Protein 4JQF (pdb70)

Structure (mmCIF, N/CA/C/O backbone):
data_4JQF
#
_entry.id   4JQF
#
_cell.length_a   28.805
_cell.length_b   76.572
_cell.length_c   114.422
_cell.angle_alpha   90.00
_cell.angle_beta   90.00
_cell.angle_gamma   90.00
#
_symmetry.space_group_name_H-M   'P 21 21 21'
#
loop_
_entity.id
_entity.type
_entity.pdbx_description
1 polymer 'CST complex subunit STN1'
2 water water
#
loop_
_atom_site.group_PDB
_atom_site.id
_atom_site.type_symbol
_atom_site.label_atom_id
_atom_site.label_alt_id
_atom_site.label_comp_id
_atom_site.label_asym_id
_atom_site.label_entity_id
_atom_site.label_seq_id
_atom_site.pdbx_PDB_ins_code
_atom_site.Cartn_x
_atom_site.Cartn_y
_atom_site.Cartn_z
_atom_site.occupancy
_atom_site.B_iso_or_equiv
_atom_site.auth_seq_id
_atom_site.auth_comp_id
_atom_site.auth_asym_id
_atom_site.auth_atom_id
_atom_site.pdbx_PDB_model_num
ATOM 1 N N . ALA A 1 1 ? 15.688 49.490 91.669 1.00 41.05 190 ALA A N 1
ATOM 2 C CA . ALA A 1 1 ? 15.426 50.913 91.296 1.00 40.27 190 ALA A CA 1
ATOM 3 C C . ALA A 1 1 ? 15.894 51.219 89.873 1.00 39.50 190 ALA A C 1
ATOM 4 O O . ALA A 1 1 ? 15.261 52.001 89.157 1.00 38.17 190 ALA A O 1
ATOM 6 N N . GLU A 1 2 ? 16.992 50.581 89.467 1.00 39.19 191 GLU A N 1
ATOM 7 C CA . GLU A 1 2 ? 17.611 50.834 88.167 1.00 38.95 191 GLU A CA 1
ATOM 8 C C . GLU A 1 2 ? 16.735 50.378 87.000 1.00 36.29 191 GLU A C 1
ATOM 9 O O . GLU A 1 2 ? 16.499 51.137 86.053 1.00 34.56 191 GLU A O 1
ATOM 15 N N . ALA A 1 3 ? 16.260 49.135 87.080 1.00 32.89 192 ALA A N 1
ATOM 16 C CA . ALA A 1 3 ? 15.370 48.575 86.068 1.00 31.28 192 ALA A CA 1
ATOM 17 C C . ALA A 1 3 ? 14.069 49.363 85.962 1.00 30.79 192 ALA A C 1
ATOM 18 O O . ALA A 1 3 ? 13.568 49.587 84.865 1.00 29.72 192 ALA A O 1
ATOM 20 N N . LEU A 1 4 ? 13.526 49.780 87.105 1.00 30.37 193 LEU A N 1
ATOM 21 C CA . LEU A 1 4 ? 12.276 50.542 87.120 1.00 31.35 193 LEU A CA 1
ATOM 22 C C . LEU A 1 4 ? 12.437 51.931 86.508 1.00 30.81 193 LEU A C 1
ATOM 23 O O . LEU A 1 4 ? 11.481 52.492 85.968 1.00 30.99 193 LEU A O 1
ATOM 28 N N . SER A 1 5 ? 13.651 52.468 86.581 1.00 32.37 194 SER A N 1
ATOM 29 C CA . SER A 1 5 ? 13.952 53.781 86.029 1.00 34.28 194 SER A CA 1
ATOM 30 C C . SER A 1 5 ? 14.213 53.738 84.527 1.00 33.94 194 SER A C 1
ATOM 31 O O . SER A 1 5 ? 14.013 54.730 83.835 1.00 34.86 194 SER A O 1
ATOM 34 N N . ASN A 1 6 ? 14.658 52.590 84.029 1.00 31.68 195 ASN A N 1
ATOM 35 C CA . ASN A 1 6 ? 14.932 52.426 82.603 1.00 30.75 195 ASN A CA 1
ATOM 36 C C . ASN A 1 6 ? 14.464 51.059 82.092 1.00 27.67 195 ASN A C 1
ATOM 37 O O . ASN A 1 6 ? 15.254 50.264 81.600 1.00 26.22 195 ASN A O 1
ATOM 42 N N . PRO A 1 7 ? 13.160 50.792 82.204 1.00 24.02 196 PRO A N 1
ATOM 43 C CA . PRO A 1 7 ? 12.643 49.499 81.770 1.00 21.91 196 PRO A CA 1
ATOM 44 C C . PRO A 1 7 ? 12.783 49.267 80.274 1.00 20.43 196 PRO A C 1
ATOM 45 O O . PRO A 1 7 ? 12.670 48.136 79.832 1.00 18.80 196 PRO A O 1
ATOM 49 N N . GLY A 1 8 ? 13.043 50.332 79.513 1.00 19.55 197 GLY A N 1
ATOM 50 C CA . GLY A 1 8 ? 13.233 50.219 78.079 1.00 19.84 197 GLY A CA 1
ATOM 51 C C . GLY A 1 8 ? 14.482 49.467 77.680 1.00 20.02 197 GLY A C 1
ATOM 52 O O . GLY A 1 8 ? 14.643 49.099 76.525 1.00 20.58 197 GLY A O 1
ATOM 53 N N . ALA A 1 9 ? 15.362 49.234 78.644 1.00 19.82 198 ALA A N 1
ATOM 54 C CA . ALA A 1 9 ? 16.565 48.455 78.403 1.00 20.27 198 ALA A CA 1
ATOM 55 C C . ALA A 1 9 ? 16.328 46.945 78.489 1.00 19.58 198 ALA A C 1
ATOM 56 O O . ALA A 1 9 ? 17.188 46.169 78.124 1.00 20.42 198 ALA A O 1
ATOM 58 N N . LEU A 1 10 ? 15.177 46.538 78.997 1.00 17.95 199 LEU A N 1
ATOM 59 C CA . LEU A 1 10 ? 14.941 45.114 79.265 1.00 17.13 199 LEU A CA 1
ATOM 60 C C . LEU A 1 10 ? 14.446 44.329 78.057 1.00 16.86 199 LEU A C 1
ATOM 61 O O . LEU A 1 10 ? 13.668 44.838 77.240 1.00 16.45 199 LEU A O 1
ATOM 66 N N . ASP A 1 11 ? 14.860 43.067 77.977 1.00 16.72 200 ASP A N 1
ATOM 67 C CA . ASP A 1 11 ? 14.280 42.119 77.040 1.00 16.75 200 ASP A CA 1
ATOM 68 C C . ASP A 1 11 ? 12.846 41.826 77.475 1.00 15.97 200 ASP A C 1
ATOM 69 O O . ASP A 1 11 ? 12.492 42.065 78.634 1.00 15.87 200 ASP A O 1
ATOM 74 N N . LEU A 1 12 ? 12.027 41.307 76.561 1.00 16.48 201 LEU A N 1
ATOM 75 C CA . LEU A 1 12 ? 10.606 41.077 76.876 1.00 16.04 201 LEU A CA 1
ATOM 76 C C . LEU A 1 12 ? 10.384 40.143 78.092 1.00 16.12 201 LEU A C 1
ATOM 77 O O . LEU A 1 12 ? 9.586 40.461 78.979 1.00 15.30 201 LEU A O 1
ATOM 82 N N . PRO A 1 13 ? 11.108 39.011 78.160 1.00 16.28 202 PRO A N 1
ATOM 83 C CA . PRO A 1 13 ? 10.890 38.190 79.358 1.00 16.48 202 PRO A CA 1
ATOM 84 C C . PRO A 1 13 ? 11.222 38.905 80.673 1.00 15.86 202 PRO A C 1
ATOM 85 O O . PRO A 1 13 ? 10.421 38.846 81.613 1.00 15.47 202 PRO A O 1
A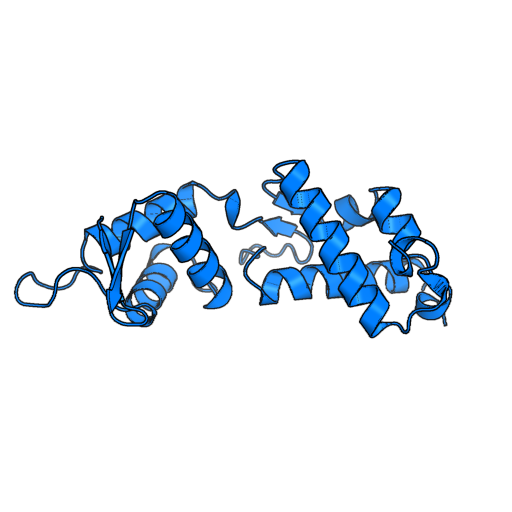TOM 89 N N . SER A 1 14 ? 12.365 39.590 80.740 1.00 15.25 203 SER A N 1
ATOM 90 C CA . SER A 1 14 ? 12.719 40.371 81.941 1.00 15.36 203 SER A CA 1
ATOM 91 C C . SER A 1 14 ? 11.665 41.428 82.270 1.00 14.46 203 SER A C 1
ATOM 92 O O . SER A 1 14 ? 11.311 41.636 83.435 1.00 14.68 203 SER A O 1
ATOM 95 N N . LEU A 1 15 ? 11.198 42.128 81.236 1.00 14.05 204 LEU A N 1
ATOM 96 C CA . LEU A 1 15 ? 10.152 43.130 81.427 1.00 13.37 204 LEU A CA 1
ATOM 97 C C . LEU A 1 15 ? 8.886 42.514 82.016 1.00 13.13 204 LEU A C 1
ATOM 98 O O . LEU A 1 15 ?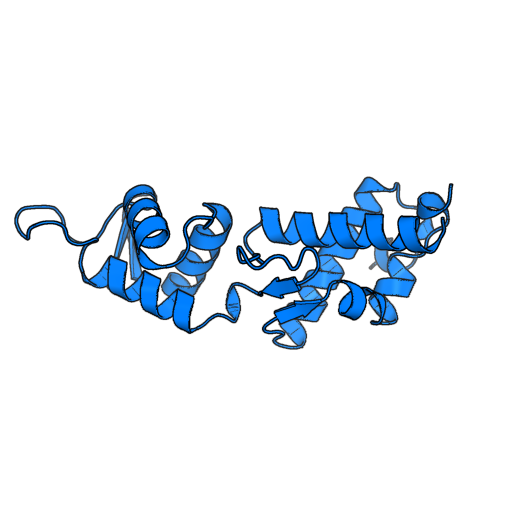 8.265 43.098 82.904 1.00 12.24 204 LEU A O 1
ATOM 103 N N . THR A 1 16 ? 8.529 41.333 81.513 1.00 12.81 205 THR A N 1
ATOM 104 C CA . THR A 1 16 ? 7.343 40.609 81.986 1.00 13.39 205 THR A CA 1
ATOM 105 C C . THR A 1 16 ? 7.507 40.215 83.459 1.00 13.43 205 THR A C 1
ATOM 106 O O . THR A 1 16 ? 6.596 40.422 84.277 1.00 13.09 205 THR A O 1
ATOM 110 N N . SER A 1 17 ? 8.698 39.711 83.802 1.00 14.23 206 SER A N 1
ATOM 111 C CA . SER A 1 17 ? 9.045 39.410 85.188 1.00 14.37 206 SER A CA 1
ATOM 112 C C . SER A 1 17 ? 8.895 40.642 86.086 1.00 14.11 206 SER A C 1
ATOM 113 O O . SER A 1 17 ? 8.291 40.573 87.160 1.00 14.42 206 SER A O 1
ATOM 116 N N . LEU A 1 18 ? 9.458 41.769 85.655 1.00 14.01 207 LEU A N 1
ATOM 117 C CA . LEU A 1 18 ? 9.375 42.993 86.437 1.00 14.35 207 LEU A CA 1
ATOM 118 C C . LEU A 1 18 ? 7.923 43.482 86.594 1.00 14.13 207 LEU A C 1
ATOM 119 O O . LEU A 1 18 ? 7.512 43.880 87.692 1.00 14.68 207 LEU A O 1
ATOM 124 N N . LEU A 1 19 ? 7.159 43.452 85.497 1.00 13.59 208 LEU A N 1
ATOM 125 C CA . LEU A 1 19 ? 5.760 43.851 85.540 1.00 13.67 208 LEU A CA 1
ATOM 126 C C . LEU A 1 19 ? 4.998 43.006 86.550 1.00 14.08 208 LEU A C 1
ATOM 127 O O . LEU A 1 19 ? 4.160 43.522 87.306 1.00 13.93 208 LEU A O 1
ATOM 132 N N . SER A 1 20 ? 5.307 41.715 86.568 1.00 14.54 209 SER A N 1
ATOM 133 C CA . SER A 1 20 ? 4.641 40.788 87.496 1.00 15.65 209 SER A CA 1
ATOM 134 C C . SER A 1 20 ? 4.921 41.158 88.956 1.00 16.21 209 SER A C 1
ATOM 135 O O . SER A 1 20 ? 4.014 41.129 89.796 1.00 16.38 209 SER A O 1
ATOM 138 N N . GLU A 1 21 ? 6.154 41.574 89.243 1.00 16.91 210 GLU A N 1
ATOM 139 C CA . GLU A 1 21 ? 6.521 42.002 90.587 1.00 19.05 210 GLU A CA 1
ATOM 140 C C . GLU A 1 21 ? 5.807 43.277 91.008 1.00 17.79 210 GLU A C 1
ATOM 141 O O . GLU A 1 21 ? 5.327 43.384 92.137 1.00 17.98 210 GLU A O 1
ATOM 147 N N . LYS A 1 22 ? 5.720 44.248 90.098 1.00 16.78 211 LYS A N 1
ATOM 148 C CA . LYS A 1 22 ? 5.032 45.491 90.396 1.00 17.26 211 LYS A CA 1
ATOM 149 C C . LYS A 1 22 ? 3.522 45.289 90.501 1.00 16.88 211 LYS A C 1
ATOM 150 O O . LYS A 1 22 ? 2.858 45.953 91.301 1.00 17.45 211 LYS A O 1
ATOM 156 N N . ALA A 1 23 ? 2.990 44.358 89.714 1.00 15.84 212 ALA A N 1
ATOM 157 C CA . ALA A 1 23 ? 1.564 44.015 89.794 1.00 15.88 212 ALA A CA 1
ATOM 158 C C . ALA A 1 23 ? 1.257 43.383 91.154 1.00 16.52 212 ALA A C 1
ATOM 159 O O . ALA A 1 23 ? 0.243 43.717 91.793 1.00 16.46 212 ALA A O 1
ATOM 161 N N . LYS A 1 24 ? 2.143 42.495 91.601 1.00 16.71 213 LYS A N 1
ATOM 162 C CA . LYS A 1 24 ? 2.009 41.865 92.920 1.00 18.27 213 LYS A CA 1
ATOM 163 C C . LYS A 1 24 ? 1.978 42.933 94.014 1.00 18.92 213 LYS A C 1
ATOM 164 O O . LYS A 1 24 ? 1.095 42.929 94.874 1.00 19.19 213 LYS A O 1
ATOM 170 N N . GLU A 1 25 ? 2.931 43.862 93.960 1.00 19.92 214 GLU A N 1
ATOM 171 C CA . GLU A 1 25 ? 2.996 44.949 94.936 1.00 21.85 214 GLU A CA 1
ATOM 172 C C . GLU A 1 25 ? 1.717 45.785 94.951 1.00 21.39 214 GLU A C 1
ATOM 173 O O . GLU A 1 25 ? 1.203 46.114 96.018 1.00 21.61 214 GLU A O 1
ATOM 179 N N . PHE A 1 26 ? 1.194 46.106 93.767 1.00 20.58 215 PHE A N 1
ATOM 180 C CA . PHE A 1 26 ? -0.070 46.817 93.663 1.00 20.59 215 PHE A CA 1
ATOM 181 C C . PHE A 1 26 ? -1.212 46.050 94.333 1.00 20.64 215 PHE A C 1
ATOM 182 O O . PHE A 1 26 ? -1.987 46.621 95.108 1.00 20.45 215 PHE A O 1
ATOM 190 N N . LEU A 1 27 ? -1.328 44.766 94.017 1.00 19.57 216 LEU A N 1
ATOM 191 C CA . LEU A 1 27 ? -2.427 43.957 94.543 1.00 20.23 216 LEU A CA 1
ATOM 192 C C . LEU A 1 27 ? -2.364 43.859 96.065 1.00 21.95 216 LEU A C 1
ATOM 193 O O . LEU A 1 27 ? -3.397 43.917 96.745 1.00 22.06 216 LEU A O 1
ATOM 198 N N . MET A 1 28 ? -1.153 43.722 96.591 1.00 23.57 217 MET A N 1
ATOM 199 C CA . MET A 1 28 ? -0.960 43.548 98.030 1.00 26.33 217 MET A CA 1
ATOM 200 C C . MET A 1 28 ? -1.155 44.853 98.793 1.00 27.47 217 MET A C 1
ATOM 201 O O . MET A 1 28 ? -1.813 44.872 99.839 1.00 28.83 217 MET A O 1
ATOM 206 N N . GLU A 1 29 ? -0.606 45.947 98.265 1.00 27.92 218 GLU A N 1
ATOM 207 C CA . GLU A 1 29 ? -0.747 47.262 98.905 1.00 29.73 218 GLU A CA 1
ATOM 208 C C . GLU A 1 29 ? -2.201 47.717 98.989 1.00 29.83 218 GLU A C 1
ATOM 209 O O . GLU A 1 29 ? -2.585 48.428 99.923 1.00 31.67 218 GLU A O 1
ATOM 215 N N . ASN A 1 30 ? -3.010 47.296 98.022 1.00 27.49 219 ASN A N 1
ATOM 216 C CA . ASN A 1 30 ? -4.401 47.735 97.943 1.00 27.58 219 ASN A CA 1
ATOM 217 C C . ASN A 1 30 ? -5.394 46.677 98.418 1.00 26.40 219 ASN A C 1
ATOM 218 O O . ASN A 1 30 ? -6.608 46.861 98.308 1.00 26.45 219 ASN A O 1
ATOM 223 N N . ARG A 1 31 ? -4.862 45.577 98.952 1.00 25.83 220 ARG A N 1
ATOM 224 C CA . ARG A 1 31 ? -5.672 44.463 99.470 1.00 26.44 220 ARG A CA 1
ATOM 225 C C . ARG A 1 31 ? -6.793 44.084 98.498 1.00 25.24 220 ARG A C 1
ATOM 226 O O . ARG A 1 31 ? -7.945 43.876 98.891 1.00 24.88 220 ARG A O 1
ATOM 234 N N . VAL A 1 32 ? -6.434 44.000 97.220 1.00 24.10 221 VAL A N 1
ATOM 235 C CA . VAL A 1 32 ? -7.369 43.614 96.158 1.00 22.82 221 VAL A CA 1
ATOM 236 C C . VAL A 1 32 ? -7.839 42.172 96.360 1.00 22.98 221 VAL A C 1
ATOM 237 O O . VAL A 1 32 ? -7.036 41.289 96.640 1.00 22.36 221 VAL A O 1
ATOM 241 N N . GLN A 1 33 ? -9.150 41.947 96.251 1.00 22.61 222 GLN A N 1
ATOM 242 C CA . GLN A 1 33 ? -9.719 40.614 96.454 1.00 22.30 222 GLN A CA 1
ATOM 243 C C . GLN A 1 33 ? -9.891 39.878 95.136 1.00 20.64 222 GLN A C 1
ATOM 244 O O . GLN A 1 33 ? -9.636 38.670 95.031 1.00 19.07 222 GLN A O 1
ATOM 250 N N . SER A 1 34 ? -10.337 40.618 94.128 1.00 19.30 223 SER A N 1
ATOM 251 C CA . SER A 1 34 ? -10.497 40.078 92.792 1.00 18.14 223 SER A CA 1
ATOM 252 C C . SER A 1 34 ? -10.354 41.207 91.793 1.00 17.65 223 SER A C 1
ATOM 253 O O . SER A 1 34 ? -10.514 42.384 92.141 1.00 18.41 223 SER A O 1
ATOM 256 N N . PHE A 1 35 ? -9.993 40.859 90.568 1.00 16.51 224 PHE A N 1
ATOM 257 C CA . PHE A 1 35 ? -9.769 41.879 89.542 1.00 16.22 224 PHE A CA 1
ATOM 258 C C . PHE A 1 35 ? -9.941 41.328 88.145 1.00 15.44 224 PHE A C 1
ATOM 259 O O . PHE A 1 35 ? -9.713 40.143 87.898 1.00 15.06 224 PHE A O 1
ATOM 267 N N . TYR A 1 36 ? -10.354 42.195 87.217 1.00 15.13 225 TYR A N 1
ATOM 268 C CA . TYR A 1 36 ? -10.243 41.889 85.796 1.00 15.43 225 TYR A CA 1
ATOM 269 C C . TYR A 1 36 ? -8.879 42.366 85.339 1.00 14.92 225 TYR A C 1
ATOM 270 O O . TYR A 1 36 ? -8.351 43.360 85.855 1.00 15.11 225 TYR A O 1
ATOM 279 N N . GLN A 1 37 ? -8.293 41.627 84.405 1.00 15.03 226 GLN A N 1
ATOM 280 C CA . GLN A 1 37 ? -6.954 41.970 83.899 1.00 15.04 226 GLN A CA 1
ATOM 281 C C . GLN A 1 37 ? -6.885 43.437 83.495 1.00 15.70 226 GLN A C 1
ATOM 282 O O . GLN A 1 37 ? -5.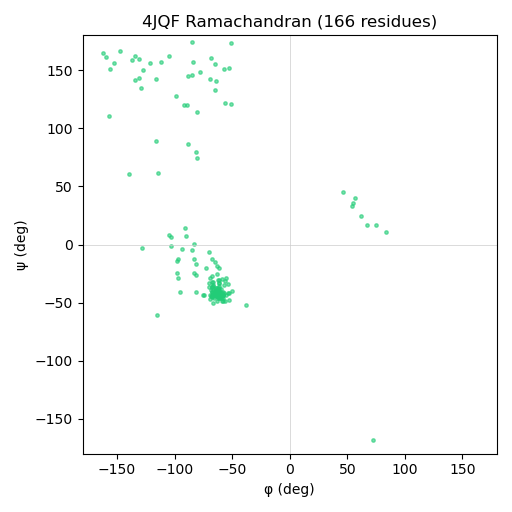910 44.136 83.800 1.00 15.29 226 GLN A O 1
ATOM 288 N N . GLN A 1 38 ? -7.953 43.915 82.866 1.00 15.58 227 GLN A N 1
ATOM 289 C CA . GLN A 1 38 ? -7.966 45.271 82.320 1.00 16.76 227 GLN A CA 1
ATOM 290 C C . GLN A 1 38 ? -7.828 46.328 83.406 1.00 17.31 227 GLN A C 1
ATOM 291 O O . GLN A 1 38 ? -7.357 47.429 83.136 1.00 17.61 227 GLN A O 1
ATOM 297 N N . GLU A 1 39 ? -8.222 45.994 84.634 1.00 17.28 228 GLU A N 1
ATOM 298 C CA . GLU A 1 39 ? -8.034 46.904 85.765 1.00 18.67 228 GLU A CA 1
ATOM 299 C C . GLU A 1 39 ? -6.562 47.197 86.038 1.00 18.54 228 GLU A C 1
ATOM 300 O O . GLU A 1 39 ? -6.216 48.318 86.392 1.00 19.37 228 GLU A O 1
ATOM 306 N N . LEU A 1 40 ? -5.700 46.190 85.885 1.00 17.60 229 LEU A N 1
ATOM 307 C CA . LEU A 1 40 ? -4.264 46.421 86.059 1.00 17.13 229 LEU A CA 1
ATOM 308 C C . LEU A 1 40 ? -3.692 47.258 84.926 1.00 16.91 229 LEU A C 1
ATOM 309 O O . LEU A 1 40 ? -2.790 48.074 85.145 1.00 16.25 229 LEU A O 1
ATOM 314 N N . GLU A 1 41 ? -4.208 47.038 83.718 1.00 16.96 230 GLU A N 1
ATOM 315 C CA . GLU A 1 41 ? -3.802 47.820 82.538 1.00 18.81 230 GLU A CA 1
ATOM 316 C C . GLU A 1 41 ? -4.137 49.297 82.715 1.00 20.23 230 GLU A C 1
ATOM 317 O O . GLU A 1 41 ? -3.553 50.156 82.053 1.00 21.33 230 GLU A O 1
ATOM 323 N N . MET A 1 42 ? -5.066 49.588 83.619 1.00 21.42 231 MET A N 1
ATOM 324 C CA . MET A 1 42 ? -5.485 50.963 83.865 1.00 23.25 231 MET A CA 1
ATOM 325 C C . MET A 1 42 ? -4.750 51.665 84.999 1.00 23.26 231 MET A C 1
ATOM 326 O O . MET A 1 42 ? -4.974 52.861 85.244 1.00 25.01 231 MET A O 1
ATOM 331 N N . VAL A 1 43 ? -3.870 50.934 85.680 1.00 20.12 232 VAL A N 1
ATOM 332 C CA . VAL A 1 43 ? -3.028 51.522 86.702 1.00 19.83 232 VAL A CA 1
ATOM 333 C C . VAL A 1 43 ? -1.858 52.195 85.992 1.00 20.39 232 VAL A C 1
ATOM 334 O O . VAL A 1 43 ? -1.059 51.530 85.339 1.00 20.04 232 VAL A O 1
ATOM 338 N N . GLU A 1 44 ? -1.789 53.521 86.072 1.00 21.28 233 GLU A N 1
ATOM 339 C CA . GLU A 1 44 ? -0.816 54.272 85.272 1.00 21.89 233 GLU A CA 1
ATOM 340 C C . GLU A 1 44 ? 0.620 53.768 85.451 1.00 20.93 233 GLU A C 1
ATOM 341 O O . GLU A 1 44 ? 1.362 53.639 84.464 1.00 20.11 233 GLU A O 1
ATOM 347 N N . SER A 1 45 ? 1.003 53.465 86.691 1.00 19.98 234 SER A N 1
ATOM 348 C CA . SER A 1 45 ? 2.370 53.036 86.971 1.00 20.25 234 SER A CA 1
ATOM 349 C C . SER A 1 45 ? 2.680 51.683 86.334 1.00 19.42 234 SER A C 1
ATOM 350 O O . SER A 1 45 ? 3.806 51.449 85.885 1.00 20.10 234 SER A O 1
ATOM 353 N N . LEU A 1 46 ? 1.685 50.800 86.275 1.00 17.31 235 LEU A N 1
ATOM 354 C CA . LEU A 1 46 ? 1.882 49.500 85.616 1.00 16.22 235 LEU A CA 1
ATOM 355 C C . LEU A 1 46 ? 1.910 49.640 84.095 1.00 15.54 235 LEU A C 1
ATOM 356 O O . LEU A 1 46 ? 2.772 49.044 83.439 1.00 14.12 235 LEU A O 1
ATOM 361 N N . LEU A 1 47 ? 0.990 50.439 83.531 1.00 15.73 236 LEU A N 1
ATOM 362 C CA . LEU A 1 47 ? 0.966 50.617 82.076 1.00 16.07 236 LEU A CA 1
ATOM 363 C C . LEU A 1 47 ? 2.239 51.312 81.586 1.00 16.05 236 LEU A C 1
ATOM 364 O O . LEU A 1 47 ? 2.806 50.922 80.571 1.00 16.02 236 LEU A O 1
ATOM 369 N N . SER A 1 48 ? 2.710 52.300 82.344 1.00 16.14 237 SER A N 1
ATOM 370 C CA . SER A 1 48 ? 3.961 52.987 82.008 1.00 17.25 237 SER A CA 1
ATOM 371 C C . SER A 1 48 ? 5.150 52.052 82.007 1.00 16.55 237 SER A C 1
ATOM 372 O O . SER A 1 48 ? 6.036 52.169 81.158 1.00 16.40 237 SER A O 1
ATOM 375 N N . LEU A 1 49 ? 5.172 51.107 82.944 1.00 15.51 238 LEU A N 1
ATOM 376 C CA . LEU A 1 49 ? 6.256 50.134 82.988 1.00 15.57 238 LEU A CA 1
ATOM 377 C C . LEU A 1 49 ? 6.154 49.186 81.794 1.00 14.50 238 LEU A C 1
ATOM 378 O O . LEU A 1 49 ? 7.142 48.907 81.114 1.00 14.60 238 LEU A O 1
ATOM 383 N N . ALA A 1 50 ? 4.951 48.680 81.555 1.00 13.75 239 ALA A N 1
ATOM 384 C CA . ALA A 1 50 ? 4.738 47.668 80.526 1.00 13.60 239 ALA A CA 1
ATOM 385 C C . ALA A 1 50 ? 4.948 48.199 79.126 1.00 13.85 239 ALA A C 1
ATOM 386 O O . ALA A 1 50 ? 5.358 47.450 78.230 1.00 14.19 239 ALA A O 1
ATOM 388 N N . ASN A 1 51 ? 4.630 49.475 78.932 1.00 14.24 240 ASN A N 1
ATOM 389 C CA . ASN A 1 51 ? 4.598 50.062 77.593 1.00 14.13 240 ASN A CA 1
ATOM 390 C C . ASN A 1 51 ? 5.997 50.444 77.090 1.00 14.00 240 ASN A C 1
ATOM 391 O O . ASN A 1 51 ? 6.370 51.628 77.039 1.00 14.58 240 ASN A O 1
ATOM 396 N N . GLN A 1 52 ? 6.766 49.420 76.719 1.00 13.84 241 GLN A N 1
ATOM 397 C CA . GLN A 1 52 ? 8.100 49.606 76.159 1.00 14.38 241 GLN A CA 1
ATOM 398 C C . GLN A 1 52 ? 8.139 49.212 74.682 1.00 13.96 241 GLN A C 1
ATOM 399 O O . GLN A 1 52 ? 7.312 48.415 74.216 1.00 14.56 241 GLN A O 1
ATOM 405 N N . PRO A 1 53 ? 9.107 49.751 73.930 1.00 14.64 242 PRO A N 1
ATOM 406 C CA . PRO A 1 53 ? 9.163 49.460 72.504 1.00 15.44 242 PRO A CA 1
ATOM 407 C C . PRO A 1 53 ? 9.16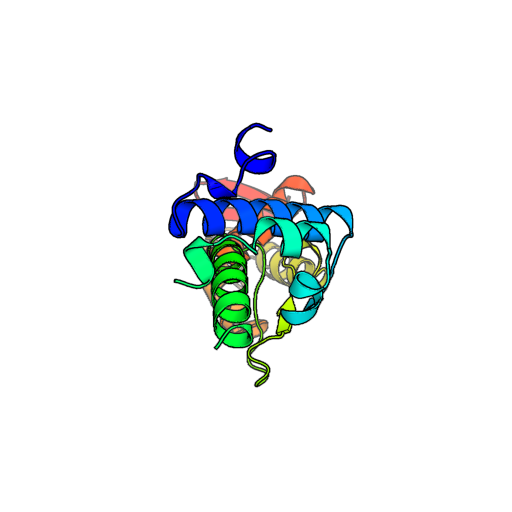5 47.960 72.184 1.00 16.40 242 PRO A C 1
ATOM 408 O O . PRO A 1 53 ? 8.522 47.539 71.209 1.00 17.29 242 PRO A O 1
ATOM 412 N N . VAL A 1 54 ? 9.794 47.154 73.041 1.00 16.80 243 VAL A N 1
ATOM 413 C CA . VAL A 1 54 ? 9.894 45.714 72.782 1.00 18.73 243 VAL A CA 1
ATOM 414 C C . VAL A 1 54 ? 8.530 45.019 72.642 1.00 18.99 243 VAL A C 1
ATOM 415 O O . VAL A 1 54 ? 8.401 44.053 71.885 1.00 20.89 243 VAL A O 1
ATOM 419 N N . ILE A 1 55 ? 7.504 45.523 73.318 1.00 17.70 244 ILE A N 1
ATOM 420 C CA . ILE A 1 55 ? 6.193 44.851 73.236 1.00 18.15 244 ILE A CA 1
ATOM 421 C C . ILE A 1 55 ? 5.519 45.076 71.873 1.00 19.94 244 ILE A C 1
ATOM 422 O O . ILE A 1 55 ? 4.643 44.302 71.471 1.00 21.21 244 ILE A O 1
ATOM 427 N N . HIS A 1 56 ? 5.948 46.121 71.169 1.00 20.25 245 HIS A N 1
ATOM 428 C CA . HIS A 1 56 ? 5.290 46.566 69.936 1.00 23.05 245 HIS A CA 1
ATOM 429 C C . HIS A 1 56 ? 5.949 46.046 68.691 1.00 27.66 245 HIS A C 1
ATOM 430 O O . HIS A 1 56 ? 5.412 46.198 67.590 1.00 30.11 245 HIS A O 1
ATOM 437 N N . SER A 1 57 ? 7.145 45.483 68.842 1.00 31.80 246 SER A N 1
ATOM 438 C CA . SER A 1 57 ? 7.925 45.017 67.699 1.00 36.16 246 SER A CA 1
ATOM 439 C C . SER A 1 57 ? 8.091 43.501 67.723 1.00 38.25 246 SER A C 1
ATOM 440 O O . SER A 1 57 ? 7.194 42.776 68.154 1.00 41.05 246 SER A O 1
ATOM 443 N N . THR A 1 69 ? -2.131 43.540 67.055 1.00 39.85 258 THR A N 1
ATOM 444 C CA . THR A 1 69 ? -2.459 44.936 67.324 1.00 36.07 258 THR A CA 1
ATOM 445 C C . THR A 1 69 ? -1.785 45.446 68.598 1.00 32.99 258 THR A C 1
ATOM 446 O O . THR A 1 69 ? -1.149 44.691 69.344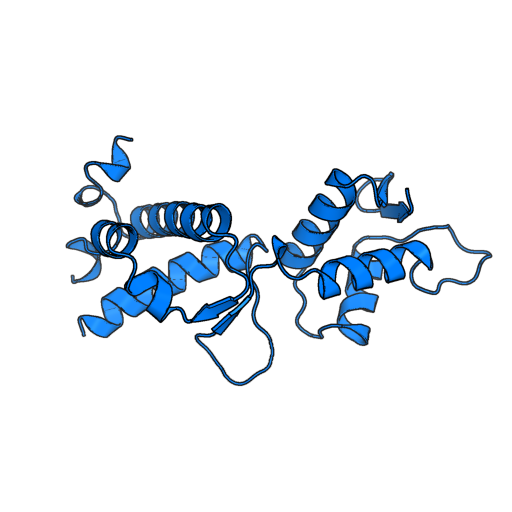 1.00 31.83 258 THR A O 1
ATOM 450 N N . THR A 1 70 ? -1.932 46.741 68.832 1.00 29.86 259 THR A N 1
ATOM 451 C CA . THR A 1 70 ? -1.427 47.379 70.040 1.00 27.52 259 THR A CA 1
ATOM 452 C C . THR A 1 70 ? -2.162 46.876 71.288 1.00 26.92 259 THR A C 1
ATOM 453 O O . THR A 1 70 ? -1.532 46.534 72.300 1.00 25.20 259 THR A O 1
ATOM 457 N N . SER A 1 71 ? -3.489 46.806 71.219 1.00 27.59 260 SER A N 1
ATOM 458 C CA . SER A 1 71 ? -4.258 46.275 72.334 1.00 27.56 260 SER A CA 1
ATOM 459 C C . SER A 1 71 ? -3.846 44.827 72.642 1.00 27.02 260 SER A C 1
ATOM 460 O O . SER A 1 71 ? -3.747 44.438 73.806 1.00 25.99 260 SER A O 1
ATOM 463 N N . LYS A 1 72 ? -3.567 44.047 71.600 1.00 26.68 261 LYS A N 1
ATOM 464 C CA . LYS A 1 72 ? -3.104 42.672 71.795 1.00 26.25 261 LYS A CA 1
ATOM 465 C C . LYS A 1 72 ? -1.707 42.564 72.428 1.00 23.39 261 LYS A C 1
ATOM 466 O O . LYS A 1 72 ? -1.476 41.676 73.243 1.00 22.31 261 LYS A O 1
ATOM 472 N N . ALA A 1 73 ? -0.803 43.479 72.077 1.00 21.06 262 ALA A N 1
ATOM 473 C CA . ALA A 1 73 ? 0.540 43.518 72.687 1.00 19.81 262 ALA A CA 1
ATOM 474 C C . ALA A 1 73 ? 0.459 43.817 74.186 1.00 18.37 262 ALA A C 1
ATOM 475 O O . ALA A 1 73 ? 1.144 43.189 75.001 1.00 16.64 262 ALA A O 1
ATOM 477 N N . ILE A 1 74 ? -0.398 44.768 74.545 1.00 17.78 263 ILE A N 1
ATOM 478 C CA . ILE A 1 74 ? -0.601 45.124 75.949 1.00 17.70 263 ILE A CA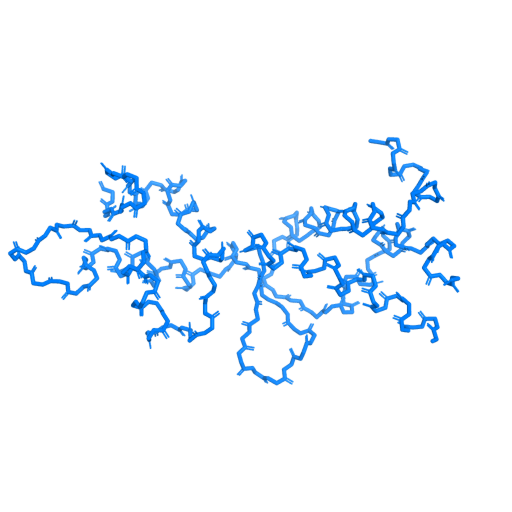 1
ATOM 479 C C . ILE A 1 74 ? -1.297 43.983 76.698 1.00 17.12 263 ILE A C 1
ATOM 480 O O . ILE A 1 74 ? -0.891 43.604 77.807 1.00 16.10 263 ILE A O 1
ATOM 485 N N . HIS A 1 75 ? -2.326 43.404 76.083 1.00 16.87 264 HIS A N 1
ATOM 486 C CA . HIS A 1 75 ? -2.992 42.252 76.685 1.00 17.34 264 HIS A CA 1
ATOM 487 C C . HIS A 1 75 ? -2.025 41.128 76.938 1.00 16.44 264 HIS A C 1
ATOM 488 O O . HIS A 1 75 ? -2.070 40.489 78.000 1.00 15.54 264 HIS A O 1
ATOM 495 N N . SER A 1 76 ? -1.129 40.874 75.974 1.00 15.98 265 SER A N 1
ATOM 496 C CA . SER A 1 76 ? -0.202 39.748 76.084 1.00 16.05 265 SER A CA 1
ATOM 497 C C . SER A 1 76 ? 0.756 39.874 77.268 1.00 15.01 265 SER A C 1
ATOM 498 O O . SER A 1 76 ? 0.948 38.914 78.025 1.00 14.27 265 SER A O 1
ATOM 501 N N . ILE A 1 77 ? 1.393 41.033 77.412 1.00 14.24 266 ILE A N 1
ATOM 502 C CA . ILE A 1 77 ? 2.376 41.171 78.500 1.00 13.57 266 ILE A CA 1
ATOM 503 C C . ILE A 1 77 ? 1.689 41.148 79.868 1.00 13.38 266 ILE A C 1
ATOM 504 O O . ILE A 1 77 ? 2.183 40.514 80.803 1.00 13.27 266 ILE A O 1
ATOM 509 N N . PHE A 1 78 ? 0.523 41.791 79.979 1.00 12.94 267 PHE A N 1
ATOM 510 C CA . PHE A 1 78 ? -0.194 41.753 81.238 1.00 12.98 267 PHE A CA 1
ATOM 511 C C . PHE A 1 78 ? -0.692 40.346 81.565 1.00 13.29 267 PHE A C 1
ATOM 512 O O . PHE A 1 78 ? -0.627 39.919 82.715 1.00 13.22 267 PHE A O 1
ATOM 520 N N . LYS A 1 79 ? -1.158 39.612 80.552 1.00 13.69 268 LYS A N 1
ATOM 521 C CA . LYS A 1 79 ? -1.628 38.242 80.797 1.00 14.73 268 LYS A CA 1
ATOM 522 C C . LYS A 1 79 ? -0.485 37.357 81.248 1.00 14.50 268 LYS A C 1
ATOM 523 O O . LYS A 1 79 ? -0.619 36.588 82.202 1.00 14.75 268 LYS A O 1
ATOM 529 N N . ASN A 1 80 ? 0.656 37.507 80.592 1.00 14.63 269 ASN A N 1
ATOM 530 C CA . ASN A 1 80 ? 1.833 36.738 80.990 1.00 14.59 269 ASN A CA 1
ATOM 531 C C . ASN A 1 80 ? 2.315 37.096 82.395 1.00 14.17 269 ASN A C 1
ATOM 532 O O . ASN A 1 80 ? 2.702 36.208 83.175 1.00 14.16 269 ASN A O 1
ATOM 537 N N . ALA A 1 81 ? 2.265 38.382 82.741 1.00 13.02 270 ALA A N 1
ATOM 538 C CA . ALA A 1 81 ? 2.638 38.811 84.097 1.00 13.29 270 ALA A CA 1
ATOM 539 C C . ALA A 1 81 ? 1.709 38.232 85.169 1.00 13.16 270 ALA A C 1
ATOM 540 O O . ALA A 1 81 ? 2.164 37.728 86.197 1.00 12.84 270 ALA A O 1
ATOM 542 N N . ILE A 1 82 ? 0.407 38.274 84.908 1.00 13.24 271 ILE A N 1
ATOM 543 C CA . ILE A 1 82 ? -0.553 37.686 85.831 1.00 13.90 271 ILE A CA 1
ATOM 544 C C . ILE A 1 82 ? -0.365 36.171 85.943 1.00 14.30 271 ILE A C 1
ATOM 545 O O . ILE A 1 82 ? -0.463 35.598 87.037 1.00 14.41 271 ILE A O 1
ATOM 550 N N . GLN A 1 83 ? -0.080 35.525 84.822 1.00 14.92 272 GLN A N 1
ATOM 551 C CA . GLN A 1 83 ? 0.182 34.083 84.852 1.00 16.92 272 GLN A CA 1
ATOM 552 C C . GLN A 1 83 ? 1.395 33.699 85.693 1.00 16.40 272 GLN A C 1
ATOM 553 O O . GLN A 1 83 ? 1.395 32.644 86.327 1.00 16.66 272 GLN A O 1
ATOM 559 N N . LEU A 1 84 ? 2.415 34.561 85.730 1.00 16.12 273 LEU A N 1
ATOM 560 C CA . LEU A 1 84 ? 3.538 34.344 86.647 1.00 16.81 273 LEU A CA 1
ATOM 561 C C . LEU A 1 84 ? 3.067 34.347 88.109 1.00 16.73 273 LEU A C 1
ATOM 562 O O . LEU A 1 84 ? 3.532 33.549 88.935 1.00 17.00 273 LEU A O 1
ATOM 567 N N . LEU A 1 85 ? 2.137 35.243 88.430 1.00 16.39 274 LEU A N 1
ATOM 568 C CA . LEU A 1 85 ? 1.571 35.282 89.771 1.00 17.34 274 LEU A CA 1
ATOM 569 C C . LEU A 1 85 ? 0.724 34.043 90.054 1.00 17.15 274 LEU A C 1
ATOM 570 O O . LEU A 1 85 ? 0.725 33.530 91.184 1.00 18.24 274 LEU A O 1
ATOM 575 N N . GLN A 1 86 ? 0.006 33.566 89.037 1.00 17.18 275 GLN A N 1
ATOM 576 C CA . GLN A 1 86 ? -0.776 32.323 89.156 1.00 19.40 275 GLN A CA 1
ATOM 577 C C . GLN A 1 86 ? 0.135 31.152 89.455 1.00 20.43 275 GLN A C 1
ATOM 578 O O . GLN A 1 86 ? -0.149 30.321 90.329 1.00 19.49 275 GLN A O 1
ATOM 584 N N . GLU A 1 87 ? 1.237 31.076 88.719 1.00 20.55 276 GLU A N 1
ATOM 585 C CA . GLU A 1 87 ? 2.191 29.979 88.888 1.00 22.68 276 GLU A CA 1
ATOM 586 C C . GLU A 1 87 ? 2.790 29.948 90.280 1.00 22.26 276 GLU A C 1
ATOM 587 O O . GLU A 1 87 ? 3.106 28.871 90.806 1.00 24.16 276 GLU A O 1
ATOM 593 N N . LYS A 1 88 ? 2.914 31.124 90.892 1.00 21.28 277 LYS A N 1
ATOM 594 C CA . LYS A 1 88 ? 3.437 31.270 92.246 1.00 21.53 277 LYS A CA 1
ATOM 595 C C . LYS A 1 88 ? 2.345 31.062 93.308 1.00 20.94 277 LYS A C 1
ATOM 596 O O . LYS A 1 88 ? 2.625 31.091 94.505 1.00 22.21 277 LYS A O 1
ATOM 602 N N . GLY A 1 89 ? 1.110 30.888 92.846 1.00 19.62 278 GLY A N 1
ATOM 603 C CA . GLY A 1 89 ? -0.038 30.599 93.718 1.00 17.30 278 GLY A CA 1
ATOM 604 C C . GLY A 1 89 ? -0.677 31.825 94.346 1.00 17.09 278 GLY A C 1
ATOM 605 O O . GLY A 1 89 ? -1.524 31.699 95.232 1.00 16.43 278 GLY A O 1
ATOM 606 N N . LEU A 1 90 ? -0.291 33.014 93.870 1.00 15.76 279 LEU A N 1
ATOM 607 C CA . LEU A 1 90 ? -0.721 34.279 94.474 1.00 15.79 279 LEU A CA 1
ATOM 608 C C . LEU A 1 90 ? -2.094 34.720 93.977 1.00 15.23 279 LEU A C 1
ATOM 609 O O . LEU A 1 90 ? -2.774 35.504 94.635 1.00 15.16 279 LEU A O 1
ATOM 614 N N . VAL A 1 91 ? -2.462 34.251 92.794 1.00 15.01 280 VAL A N 1
ATOM 615 C CA . VAL A 1 91 ? -3.796 34.500 92.258 1.00 15.82 280 VAL A CA 1
ATOM 616 C C . VAL A 1 91 ? -4.316 33.210 91.650 1.00 15.32 280 VAL A C 1
ATOM 617 O O . VAL A 1 91 ? -3.543 32.306 91.322 1.00 15.21 280 VAL A O 1
ATOM 621 N N . PHE A 1 92 ? -5.632 33.115 91.511 1.00 15.32 281 PHE A N 1
ATOM 622 C CA . PHE A 1 92 ? -6.238 31.940 90.918 1.00 15.17 281 PHE A CA 1
ATOM 623 C C . PHE A 1 92 ? -7.492 32.310 90.152 1.00 15.36 281 PHE A C 1
ATOM 624 O O . PHE A 1 92 ? -7.999 33.431 90.265 1.00 15.54 281 PHE A O 1
ATOM 632 N N . GLN A 1 93 ? -7.960 31.362 89.357 1.00 15.52 282 GLN A N 1
ATOM 633 C CA . GLN A 1 93 ? -9.222 31.523 88.636 1.00 16.37 282 GLN A CA 1
ATOM 634 C C . GLN A 1 93 ? -10.195 30.438 89.009 1.00 17.51 282 GLN A C 1
ATOM 635 O O . GLN A 1 93 ? -9.807 29.356 89.483 1.00 18.38 282 GLN A O 1
ATOM 641 N N . LYS A 1 94 ? -11.474 30.737 88.819 1.00 17.97 283 LYS A N 1
ATOM 642 C CA . LYS A 1 94 ? -12.535 29.773 89.045 1.00 19.37 283 LYS A CA 1
ATOM 643 C C . LYS A 1 94 ? -13.031 29.288 87.686 1.00 20.33 283 LYS A C 1
ATOM 644 O O . LYS A 1 94 ? -12.778 29.928 86.665 1.00 19.50 283 LYS A O 1
ATOM 650 N N . ASP A 1 95 ? -13.728 28.154 87.666 1.00 22.04 284 ASP A N 1
ATOM 651 C CA . ASP A 1 95 ? -14.284 27.645 86.417 1.00 24.61 284 ASP A CA 1
ATOM 652 C C . ASP A 1 95 ? -15.591 28.378 86.118 1.00 24.48 284 ASP A C 1
ATOM 653 O O . ASP A 1 95 ? -16.682 27.859 86.368 1.00 25.58 284 ASP A O 1
ATOM 658 N N . ASP A 1 96 ? -15.473 29.592 85.584 1.00 23.73 285 ASP A N 1
ATOM 659 C CA . ASP A 1 96 ? -16.599 30.529 85.557 1.00 23.29 285 ASP A CA 1
ATOM 660 C C . ASP A 1 96 ? -16.893 31.117 84.172 1.00 24.55 285 ASP A C 1
ATOM 661 O O . ASP A 1 96 ? -17.856 31.876 84.004 1.00 25.87 285 ASP A O 1
ATOM 666 N N . GLY A 1 97 ? -16.066 30.764 83.192 1.00 24.44 286 GLY A N 1
ATOM 667 C CA . GLY A 1 97 ? -16.196 31.298 81.824 1.00 24.39 286 GLY A CA 1
ATOM 668 C C . GLY A 1 97 ? -15.721 32.734 81.672 1.00 24.06 286 GLY A C 1
ATOM 669 O O . GLY A 1 97 ? -16.043 33.407 80.686 1.00 24.81 286 GLY A O 1
ATOM 670 N N . PHE A 1 98 ? -14.955 33.212 82.648 1.00 21.19 287 PHE A N 1
ATOM 671 C CA . PHE A 1 98 ? -14.411 34.565 82.587 1.00 19.85 287 PHE A CA 1
ATOM 672 C C . PHE A 1 98 ? -12.895 34.521 82.531 1.00 19.37 287 PHE A C 1
ATOM 673 O O . PHE A 1 98 ? -12.226 34.556 83.561 1.00 18.31 287 PHE A O 1
ATOM 681 N N . ASP A 1 99 ? -12.377 34.456 81.307 1.00 19.14 288 ASP A N 1
ATOM 682 C CA . ASP A 1 99 ? -10.930 34.310 81.071 1.00 19.01 288 ASP A CA 1
ATOM 683 C C . ASP A 1 99 ? -10.091 35.385 81.745 1.00 18.05 288 ASP A C 1
ATOM 684 O O . ASP A 1 99 ? -8.918 35.148 82.069 1.00 17.50 288 ASP A O 1
ATOM 689 N N . ASN A 1 100 ? -10.666 36.575 81.929 1.00 16.87 289 ASN A N 1
ATOM 690 C CA . ASN A 1 100 ? -9.908 37.719 82.434 1.00 16.25 289 ASN A CA 1
ATOM 691 C C . ASN A 1 100 ? -10.170 38.102 83.891 1.00 15.21 289 ASN A C 1
ATOM 692 O O . ASN A 1 100 ? -9.665 39.114 84.377 1.00 15.16 289 ASN A O 1
ATOM 697 N N . LEU A 1 101 ? -10.931 37.265 84.602 1.00 14.97 290 LEU A N 1
ATOM 698 C CA . LEU A 1 101 ? -11.229 37.498 86.013 1.00 15.05 290 LEU A CA 1
ATOM 699 C C . LEU A 1 101 ? -10.314 36.666 86.905 1.00 14.87 290 LEU A C 1
ATOM 700 O O . LEU A 1 101 ? -10.206 35.450 86.721 1.00 14.76 290 LEU A O 1
ATOM 705 N N . TYR A 1 102 ? -9.665 37.327 87.859 1.00 14.43 291 TYR A N 1
ATOM 706 C CA . TYR A 1 102 ? -8.731 36.671 88.788 1.00 14.60 291 TYR A CA 1
ATOM 707 C C . TYR A 1 102 ? -9.050 36.974 90.245 1.00 14.83 291 TYR A C 1
ATOM 708 O O . TYR A 1 102 ? -9.577 38.039 90.574 1.00 15.13 291 TYR A O 1
ATOM 717 N N . TYR A 1 103 ? -8.729 36.022 91.119 1.00 14.90 292 TYR A N 1
ATOM 718 C CA . TYR A 1 103 ? -8.930 36.173 92.561 1.00 15.65 292 TYR A CA 1
ATOM 719 C C . TYR A 1 103 ? -7.584 36.136 93.258 1.00 15.53 292 TYR A C 1
ATOM 720 O O . TYR A 1 103 ? -6.697 35.396 92.842 1.00 16.78 292 TYR A O 1
ATOM 729 N N . VAL A 1 104 ? -7.423 36.943 94.303 1.00 15.79 293 VAL A N 1
ATOM 730 C CA . VAL A 1 104 ? -6.160 36.977 95.041 1.00 15.50 293 VAL A CA 1
ATOM 731 C C . VAL A 1 104 ? -6.215 35.983 96.199 1.00 15.94 293 VAL A C 1
ATOM 732 O O . VAL A 1 104 ? -7.062 36.082 97.081 1.00 16.73 293 VAL A O 1
ATOM 736 N N . THR A 1 105 ? -5.297 35.030 96.179 1.00 15.74 294 THR A N 1
ATOM 737 C CA . THR A 1 105 ? -5.290 33.929 97.158 1.00 15.96 294 THR A CA 1
ATOM 738 C C . THR A 1 105 ? -5.326 34.404 98.618 1.00 17.80 294 THR A C 1
ATOM 739 O O . THR A 1 105 ? -6.142 33.920 99.420 1.00 17.24 294 THR A O 1
ATOM 743 N N . ARG A 1 106 ? -4.463 35.369 98.946 1.00 19.57 295 ARG A N 1
ATOM 744 C CA . ARG A 1 106 ? -4.319 35.874 100.324 1.00 22.41 295 ARG A CA 1
ATOM 745 C C . ARG A 1 106 ? -5.588 36.553 100.870 1.00 23.15 295 ARG A C 1
ATOM 746 O O . ARG A 1 106 ? -5.736 36.726 102.084 1.00 23.21 295 ARG A O 1
ATOM 754 N N . GLU A 1 107 ? -6.496 36.938 99.975 1.00 22.64 296 GLU A N 1
ATOM 755 C CA . GLU A 1 107 ? -7.708 37.650 100.379 1.00 23.48 296 GLU A CA 1
ATOM 756 C C . GLU A 1 107 ? -8.972 36.798 100.390 1.00 23.06 296 GLU A C 1
ATOM 757 O O . GLU A 1 107 ? -10.050 37.282 100.756 1.00 24.00 296 GLU A O 1
ATOM 763 N N . ASP A 1 108 ? -8.847 35.527 100.010 1.00 21.51 297 ASP A N 1
ATOM 764 C CA . ASP A 1 108 ? -9.997 34.636 100.024 1.00 20.92 297 ASP A CA 1
ATOM 765 C C . ASP A 1 108 ? -10.114 33.973 101.394 1.00 21.34 297 ASP A C 1
ATOM 766 O O . ASP A 1 108 ? -9.608 32.877 101.605 1.00 19.65 297 ASP A O 1
ATOM 771 N N . LYS A 1 109 ? -10.788 34.650 102.322 1.00 22.76 298 LYS A N 1
ATOM 772 C CA . LYS A 1 109 ? -10.882 34.169 103.706 1.00 24.07 298 LYS A CA 1
ATOM 773 C C . LYS A 1 109 ? -11.625 32.838 103.821 1.00 23.80 298 LYS A C 1
ATOM 774 O O . LYS A 1 109 ? -11.256 31.976 104.628 1.00 23.11 298 LYS A O 1
ATOM 780 N N . ASP A 1 110 ? -12.664 32.673 103.006 1.00 23.82 299 ASP A N 1
ATOM 781 C CA . ASP A 1 110 ? -13.458 31.446 102.978 1.00 25.33 299 ASP A CA 1
ATOM 782 C C . ASP A 1 110 ? -12.555 30.259 102.610 1.00 22.84 299 ASP A C 1
ATOM 783 O O . ASP A 1 110 ? -12.618 29.192 103.232 1.00 22.01 299 ASP A O 1
ATOM 788 N N . LEU A 1 111 ? -11.691 30.466 101.619 1.00 20.22 300 LEU A N 1
ATOM 789 C CA . LEU A 1 111 ? -10.742 29.433 101.213 1.00 18.79 300 LEU A CA 1
ATOM 790 C C . LEU A 1 111 ? -9.833 29.046 102.378 1.00 18.48 300 LEU A C 1
ATOM 791 O O . LEU A 1 111 ? -9.644 27.858 102.649 1.00 18.85 300 LEU A O 1
ATOM 796 N N . HIS A 1 112 ? -9.301 30.044 103.087 1.00 18.68 301 HIS A N 1
ATOM 797 C CA . HIS A 1 112 ? -8.405 29.773 104.217 1.00 18.88 301 HIS A CA 1
ATOM 798 C C . HIS A 1 112 ? -9.133 28.982 105.276 1.00 19.15 301 HIS A C 1
ATOM 799 O O . HIS A 1 112 ? -8.588 28.015 105.831 1.00 18.33 301 HIS A O 1
ATOM 806 N N . ARG A 1 113 ? -10.367 29.397 105.584 1.00 19.81 302 ARG A N 1
ATOM 807 C CA . ARG A 1 113 ? -11.145 28.736 106.633 1.00 21.07 302 ARG A CA 1
ATOM 808 C C . ARG A 1 113 ? -11.442 27.280 106.285 1.00 20.62 302 ARG A C 1
ATOM 809 O O . ARG A 1 113 ? -11.366 26.392 107.148 1.00 20.19 302 ARG A O 1
ATOM 817 N N . LYS A 1 114 ? -11.778 27.032 105.022 1.00 19.58 303 LYS A N 1
ATOM 818 C CA . LYS A 1 114 ? -12.107 25.689 104.575 1.00 20.07 303 LYS A CA 1
ATOM 819 C C . LYS A 1 114 ? -10.904 24.755 104.606 1.00 18.95 303 LYS A C 1
ATOM 820 O O . LYS A 1 114 ? -11.021 23.599 105.029 1.00 18.89 303 LYS A O 1
ATOM 826 N N . ILE A 1 115 ? -9.742 25.258 104.196 1.00 17.82 304 ILE A N 1
ATOM 827 C CA . ILE A 1 115 ? -8.510 24.469 104.283 1.00 17.30 304 ILE A CA 1
ATOM 828 C C . ILE A 1 115 ? -8.150 24.199 105.745 1.00 17.33 304 ILE A C 1
ATOM 829 O O . ILE A 1 115 ? -7.752 23.088 106.104 1.00 16.86 304 ILE A O 1
ATOM 834 N N . HIS A 1 116 ? -8.310 25.212 106.595 1.00 17.63 305 HIS A N 1
ATOM 835 C CA . HIS A 1 116 ? -8.034 25.043 108.011 1.00 18.78 305 HIS A CA 1
ATOM 836 C C . HIS A 1 116 ? -8.915 23.950 108.577 1.00 18.53 305 HIS A C 1
ATOM 837 O O . HIS A 1 116 ? -8.434 23.067 109.306 1.00 18.42 305 HIS A O 1
ATOM 844 N N . ARG A 1 117 ? -10.203 23.987 108.230 1.00 19.02 306 ARG A N 1
ATOM 845 C CA . ARG A 1 117 ? -11.156 22.967 108.711 1.00 20.40 306 ARG A CA 1
ATOM 846 C C . ARG A 1 117 ? -10.769 21.559 108.248 1.00 19.94 306 ARG A C 1
ATOM 847 O O . ARG A 1 117 ? -10.826 20.606 109.027 1.00 20.02 306 ARG A O 1
ATOM 855 N N . ILE A 1 118 ? -10.380 21.426 106.980 1.00 18.61 307 ILE A N 1
ATOM 856 C CA . ILE A 1 118 ? -9.947 20.126 106.464 1.00 18.10 307 ILE A CA 1
ATOM 857 C C . ILE A 1 118 ? -8.817 19.563 107.323 1.00 17.63 307 ILE A C 1
ATOM 858 O O . ILE A 1 118 ? -8.844 18.386 107.706 1.00 18.16 307 ILE A O 1
ATOM 863 N N . ILE A 1 119 ? -7.861 20.420 107.678 1.00 16.85 308 ILE A N 1
ATOM 864 C CA . ILE A 1 119 ? -6.703 20.014 108.487 1.00 17.33 308 ILE A CA 1
ATOM 865 C C . ILE A 1 119 ? -7.119 19.673 109.923 1.00 18.29 308 ILE A C 1
ATOM 866 O O . ILE A 1 119 ? -6.697 18.651 110.463 1.00 18.09 308 ILE A O 1
ATOM 871 N N . GLN A 1 120 ? -7.978 20.504 110.511 1.00 19.13 309 GLN A N 1
ATOM 872 C CA . GLN A 1 120 ? -8.489 20.249 111.866 1.00 21.54 309 GLN A CA 1
ATOM 873 C C . GLN A 1 120 ? -9.170 18.893 111.981 1.00 21.50 309 GLN A C 1
ATOM 874 O O . GLN A 1 120 ? -9.104 18.240 113.038 1.00 21.50 309 GLN A O 1
ATOM 880 N N . GLN A 1 121 ? -9.842 18.486 110.907 1.00 21.66 310 GLN A N 1
ATOM 881 C CA . GLN A 1 121 ? -10.568 17.215 110.864 1.00 22.74 310 GLN A CA 1
ATOM 882 C C . GLN A 1 121 ? -9.716 16.041 110.349 1.00 21.10 310 GLN A C 1
ATOM 883 O O . GLN A 1 121 ? -10.252 14.981 110.030 1.00 20.70 310 GLN A O 1
ATOM 889 N N . ASP A 1 122 ? -8.398 16.236 110.290 1.00 19.89 311 ASP A N 1
ATOM 890 C CA . ASP A 1 122 ? -7.454 15.195 109.846 1.00 19.47 311 ASP A CA 1
ATOM 891 C C . ASP A 1 122 ? -7.821 14.647 108.471 1.00 19.55 311 ASP A C 1
ATOM 892 O O . ASP A 1 122 ? -7.665 13.450 108.202 1.00 19.57 311 ASP A O 1
ATOM 897 N N . CYS A 1 123 ? -8.332 15.524 107.607 1.00 19.59 312 CYS A N 1
ATOM 898 C CA . CYS A 1 123 ? -8.732 15.128 106.256 1.00 20.68 312 CYS A CA 1
ATOM 899 C C . CYS A 1 123 ? -9.720 13.953 106.275 1.00 22.02 312 CYS A C 1
ATOM 900 O O . CYS A 1 123 ? -9.705 13.108 105.379 1.00 22.39 312 CYS A O 1
ATOM 903 N N . GLN A 1 124 ? -10.567 13.907 107.305 1.00 23.22 313 GLN A N 1
ATOM 904 C CA . GLN A 1 124 ? -11.608 12.871 107.457 1.00 25.15 313 GLN A CA 1
ATOM 905 C C . GLN A 1 124 ? -11.063 11.468 107.696 1.00 25.22 313 GLN A C 1
ATOM 906 O O . GLN A 1 124 ? -11.789 10.490 107.525 1.00 25.71 313 GLN A O 1
ATOM 912 N N . LYS A 1 125 ? -9.795 11.357 108.080 1.00 24.46 314 LYS A N 1
ATOM 913 C CA . LYS A 1 125 ? -9.241 10.042 108.401 1.00 26.07 314 LYS A CA 1
ATOM 914 C C . LYS A 1 125 ? -9.861 9.499 109.680 1.00 26.63 314 LYS A C 1
ATOM 915 O O . LYS A 1 125 ? -10.114 10.260 110.615 1.00 25.82 314 LYS A O 1
ATOM 921 N N . PRO A 1 126 ? -10.116 8.178 109.722 1.00 27.24 315 PRO A N 1
ATOM 922 C CA . PRO A 1 126 ? -10.520 7.531 110.972 1.00 28.62 315 PRO A CA 1
ATOM 923 C C . PRO A 1 126 ? -9.535 7.861 112.081 1.00 28.55 315 PRO A C 1
ATOM 924 O O . PRO A 1 126 ? -8.347 8.087 111.814 1.00 28.00 315 PRO A O 1
ATOM 928 N N . ASN A 1 127 ? -10.015 7.860 113.319 1.00 29.34 316 ASN A N 1
ATOM 929 C CA . ASN A 1 127 ? -9.198 8.279 114.450 1.00 31.29 316 ASN A CA 1
ATOM 930 C C . ASN A 1 127 ? -8.061 7.308 114.823 1.00 32.39 316 ASN A C 1
ATOM 931 O O . ASN A 1 127 ? -7.223 7.631 115.664 1.00 33.39 316 ASN A O 1
ATOM 936 N N . HIS A 1 128 ? -8.009 6.140 114.176 1.00 32.86 317 HIS A N 1
ATOM 937 C CA . HIS A 1 128 ? -6.876 5.223 114.373 1.00 34.33 317 HIS A CA 1
ATOM 938 C C . HIS A 1 128 ? -5.679 5.606 113.541 1.00 34.39 317 HIS A C 1
ATOM 939 O O . HIS A 1 128 ? -4.558 5.161 113.809 1.00 35.76 317 HIS A O 1
ATOM 946 N N . MET A 1 129 ? -5.900 6.447 112.532 1.00 32.60 318 MET A N 1
ATOM 947 C CA . MET A 1 129 ? -4.813 6.975 111.731 1.00 32.97 318 MET A CA 1
ATOM 948 C C . MET A 1 129 ? -4.205 8.210 112.390 1.00 34.00 318 MET A C 1
ATOM 949 O O . MET A 1 129 ? -4.694 8.699 113.396 1.00 34.46 318 MET A O 1
ATOM 954 N N . GLU A 1 130 ? -3.127 8.696 111.797 1.00 34.00 319 GLU A N 1
ATOM 955 C CA . GLU A 1 130 ? -2.371 9.831 112.302 1.00 34.31 319 GLU A CA 1
ATOM 956 C C . GLU A 1 130 ? -3.197 11.123 112.306 1.00 31.44 319 GLU A C 1
ATOM 957 O O . GLU A 1 130 ? -3.944 11.355 111.379 1.00 30.33 319 GLU A O 1
ATOM 963 N N . LYS A 1 131 ? -3.058 11.958 113.338 1.00 29.46 320 LYS A N 1
ATOM 964 C CA . LYS A 1 131 ? -3.674 13.294 113.320 1.00 28.14 320 LYS A CA 1
ATOM 965 C C . LYS A 1 131 ? -3.061 14.168 112.224 1.00 25.85 320 LYS A C 1
ATOM 966 O O . LYS A 1 131 ? -1.924 13.961 111.816 1.00 25.92 320 LYS A O 1
ATOM 972 N N . GLY A 1 132 ? -3.819 15.145 111.763 1.00 23.92 321 GLY A N 1
ATOM 973 C CA . GLY A 1 132 ? -3.359 16.010 110.678 1.00 22.11 321 GLY A CA 1
ATOM 974 C C . GLY A 1 132 ? -3.350 15.262 109.360 1.00 21.21 321 GLY A C 1
ATOM 975 O O . GLY A 1 132 ? -3.910 14.187 109.255 1.00 21.03 321 GLY A O 1
ATOM 976 N N . CYS A 1 133 ? -2.730 15.850 108.347 1.00 19.64 322 CYS A N 1
ATOM 977 C CA . CYS A 1 133 ? -2.617 15.171 107.054 1.00 19.41 322 CYS A CA 1
ATOM 978 C C . CYS A 1 133 ? -1.538 15.758 106.160 1.00 18.24 322 CYS A C 1
ATOM 979 O O . CYS A 1 133 ? -1.022 16.850 106.416 1.00 17.79 322 CYS A O 1
ATOM 982 N N . HIS A 1 134 ? -1.182 14.996 105.133 1.00 17.06 323 HIS A N 1
ATOM 983 C CA . HIS A 1 134 ? -0.147 15.370 104.195 1.00 16.91 323 HIS A CA 1
ATOM 984 C C . HIS A 1 134 ? -0.679 16.368 103.219 1.00 15.68 323 HIS A C 1
ATOM 985 O O . HIS A 1 134 ? -1.863 16.355 102.893 1.00 14.90 323 HIS A O 1
ATOM 992 N N . PHE A 1 135 ? 0.204 17.251 102.756 1.00 15.47 324 PHE A N 1
ATOM 993 C CA . PHE A 1 135 ? -0.085 18.192 101.672 1.00 14.67 324 PHE A CA 1
ATOM 994 C C . PHE A 1 135 ? -0.965 17.599 100.557 1.00 14.02 324 PHE A C 1
ATOM 995 O O . PHE A 1 135 ? -1.970 18.209 100.165 1.00 13.54 324 PHE A O 1
ATOM 1003 N N . LEU A 1 136 ? -0.571 16.439 100.028 1.00 14.30 325 LEU A N 1
ATOM 1004 C CA . LEU A 1 136 ? -1.315 15.849 98.903 1.00 14.36 325 LEU A CA 1
ATOM 1005 C C . LEU A 1 136 ? -2.720 15.396 99.295 1.00 13.82 325 LEU A C 1
ATOM 1006 O O . LEU A 1 136 ? -3.653 15.457 98.482 1.00 13.46 325 LEU A O 1
ATOM 1011 N N . HIS A 1 137 ? -2.866 14.955 100.543 1.00 14.00 326 HIS A N 1
ATOM 1012 C CA . HIS A 1 137 ? -4.179 14.590 101.072 1.00 14.38 326 HIS A CA 1
ATOM 1013 C C . HIS A 1 137 ? -5.054 15.811 101.213 1.00 13.92 326 HIS A C 1
ATOM 1014 O O . HIS A 1 137 ? -6.225 15.806 100.803 1.00 13.94 326 HIS A O 1
ATOM 1021 N N . ILE A 1 138 ? -4.496 16.894 101.766 1.00 13.19 327 ILE A N 1
ATOM 1022 C CA . ILE A 1 138 ? -5.230 18.149 101.865 1.00 13.68 327 ILE A CA 1
ATOM 1023 C C . ILE A 1 138 ? -5.677 18.612 100.480 1.00 13.54 327 ILE A C 1
ATOM 1024 O O . ILE A 1 138 ? -6.818 19.049 100.296 1.00 13.89 327 ILE A O 1
ATOM 1029 N N . LEU A 1 139 ? -4.776 18.512 99.510 1.00 13.60 328 LEU A N 1
ATOM 1030 C CA . LEU A 1 139 ? -5.075 18.917 98.148 1.00 13.56 328 LEU A CA 1
ATOM 1031 C C . LEU A 1 139 ? -6.212 18.070 97.557 1.00 13.75 328 LEU A C 1
ATOM 1032 O O . LEU A 1 139 ? -7.125 18.608 96.931 1.00 14.68 328 LEU A O 1
ATOM 1037 N N . ALA A 1 140 ? -6.157 16.764 97.790 1.00 13.97 329 ALA A N 1
ATOM 1038 C CA . ALA A 1 140 ? -7.176 15.842 97.275 1.00 13.89 329 ALA A CA 1
ATOM 1039 C C . ALA A 1 140 ? -8.543 16.197 97.855 1.00 14.63 329 ALA A C 1
ATOM 1040 O O . ALA A 1 140 ? -9.545 16.213 97.138 1.00 15.01 329 ALA A O 1
ATOM 1042 N N . CYS A 1 141 ? -8.569 16.507 99.150 1.00 14.67 330 CYS A N 1
ATOM 1043 C CA . CYS A 1 141 ? -9.810 16.894 99.833 1.00 15.53 330 CYS A CA 1
ATOM 1044 C C . CYS A 1 141 ? -10.341 18.233 99.348 1.00 16.20 330 CYS A C 1
ATOM 1045 O O . CYS A 1 141 ? -11.549 18.387 99.118 1.00 16.77 330 CYS A O 1
ATOM 1048 N N . ALA A 1 142 ? -9.437 19.200 99.187 1.00 15.68 331 ALA A N 1
ATOM 1049 C CA . ALA A 1 142 ? -9.825 20.544 98.759 1.00 16.05 331 ALA A CA 1
ATOM 1050 C C . ALA A 1 142 ? -10.362 20.5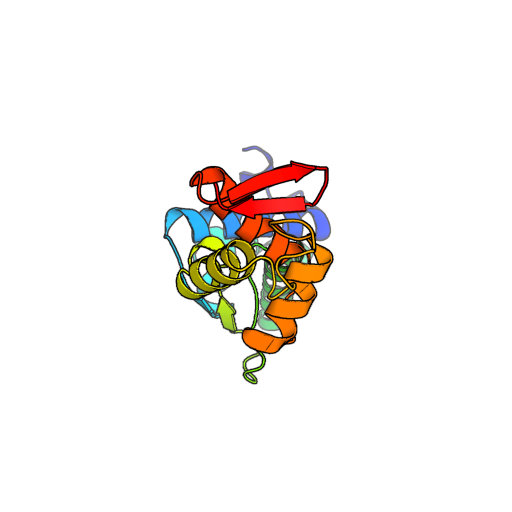52 97.347 1.00 16.79 331 ALA A C 1
ATOM 1051 O O . ALA A 1 142 ? -11.278 21.302 97.038 1.00 17.07 331 ALA A O 1
ATOM 1053 N N . ARG A 1 143 ? -9.793 19.714 96.482 1.00 16.74 332 ARG A N 1
ATOM 1054 C CA . ARG A 1 143 ? -10.272 19.646 95.098 1.00 17.75 332 ARG A CA 1
ATOM 1055 C C . ARG A 1 143 ? -11.667 19.036 95.012 1.00 19.96 332 ARG A C 1
ATOM 1056 O O . ARG A 1 143 ? -12.436 19.352 94.103 1.00 21.62 332 ARG A O 1
ATOM 1064 N N . LEU A 1 144 ? -11.991 18.166 95.961 1.00 20.38 333 LEU A N 1
ATOM 1065 C CA . LEU A 1 144 ? -13.303 17.548 95.982 1.00 23.77 333 LEU A CA 1
ATOM 1066 C C . LEU A 1 144 ? -14.331 18.491 96.617 1.00 24.98 333 LEU A C 1
ATOM 1067 O O . LEU A 1 144 ? -15.441 18.632 96.103 1.00 27.01 333 LEU A O 1
ATOM 1072 N N . SER A 1 145 ? -13.944 19.170 97.695 1.00 24.90 334 SER A N 1
ATOM 1073 C CA . SER A 1 145 ? -14.915 19.916 98.507 1.00 26.13 334 SER A CA 1
ATOM 1074 C C . SER A 1 145 ? -14.996 21.411 98.216 1.00 27.27 334 SER A C 1
ATOM 1075 O O . SER A 1 145 ? -16.025 22.035 98.482 1.00 28.73 334 SER A O 1
ATOM 1078 N N . ILE A 1 146 ? -13.926 21.988 97.674 1.00 26.57 335 ILE A N 1
ATOM 1079 C CA . ILE A 1 146 ? -13.867 23.441 97.490 1.00 26.86 335 ILE A CA 1
ATOM 1080 C C . ILE A 1 146 ? -13.823 23.807 96.015 1.00 27.73 335 ILE A C 1
ATOM 1081 O O . ILE A 1 146 ? -14.712 24.495 95.508 1.00 28.15 335 ILE A O 1
ATOM 1086 N N . ARG A 1 147 ? -12.790 23.339 95.326 1.00 27.10 336 ARG A N 1
ATOM 1087 C CA . ARG A 1 147 ? -12.495 23.817 93.989 1.00 28.33 336 ARG A CA 1
ATOM 1088 C C . ARG A 1 147 ? -11.685 22.788 93.223 1.00 26.79 336 ARG A C 1
ATOM 1089 O O . ARG A 1 147 ? -10.516 22.579 93.527 1.00 24.48 336 ARG A O 1
ATOM 1097 N N . PRO A 1 148 ? -12.299 22.160 92.211 1.00 26.80 337 PRO A N 1
ATOM 1098 C CA . PRO A 1 148 ? -11.671 21.073 91.455 1.00 26.66 337 PRO A CA 1
ATOM 1099 C C . PRO A 1 148 ? -10.316 21.441 90.825 1.00 26.18 337 PRO A C 1
ATOM 1100 O O . PRO A 1 148 ? -9.436 20.582 90.722 1.00 27.76 337 PRO A O 1
ATOM 1104 N N . GLY A 1 149 ? -10.143 22.705 90.442 1.00 25.24 338 GLY A N 1
ATOM 1105 C CA . GLY A 1 149 ? -8.918 23.143 89.768 1.00 24.04 338 GLY A CA 1
ATOM 1106 C C . GLY A 1 149 ? -7.800 23.637 90.677 1.00 22.65 338 GLY A C 1
ATOM 1107 O O . GLY A 1 149 ? -6.781 24.128 90.195 1.00 22.63 338 GLY A O 1
ATOM 1108 N N . LEU A 1 150 ? -7.970 23.486 91.990 1.00 21.20 339 LEU A N 1
ATOM 1109 C CA . LEU A 1 150 ? -7.012 24.047 92.950 1.00 19.40 339 LEU A CA 1
ATOM 1110 C C . LEU A 1 150 ? -5.591 23.545 92.688 1.00 17.99 339 LEU A C 1
ATOM 1111 O O . LEU A 1 150 ? -5.350 22.345 92.701 1.00 17.82 339 LEU A O 1
ATOM 1116 N N . SER A 1 151 ? -4.652 24.465 92.445 1.00 16.30 340 SER A N 1
ATOM 1117 C CA . SER A 1 151 ? -3.271 24.079 92.173 1.00 16.28 340 SER A CA 1
ATOM 1118 C C . SER A 1 151 ? -2.447 23.856 93.447 1.00 16.00 340 SER A C 1
ATOM 1119 O O . SER A 1 151 ? -2.764 24.416 94.505 1.00 16.08 340 SER A O 1
ATOM 1122 N N . GLU A 1 152 ? -1.370 23.074 93.327 1.00 16.98 341 GLU A N 1
ATOM 1123 C CA . GLU A 1 152 ? -0.391 22.918 94.406 1.00 17.13 341 GLU A CA 1
ATOM 1124 C C . GLU A 1 152 ? 0.121 24.269 94.909 1.00 16.07 341 GLU A C 1
ATOM 1125 O O . GLU A 1 152 ? 0.229 24.480 96.110 1.00 15.44 341 GLU A O 1
ATOM 1131 N N . ALA A 1 153 ? 0.385 25.199 93.985 1.00 15.39 342 ALA A N 1
ATOM 1132 C CA . ALA A 1 153 ? 0.953 26.500 94.360 1.00 14.32 342 ALA A CA 1
ATOM 1133 C C . ALA A 1 153 ? -0.008 27.355 95.176 1.00 13.64 342 ALA A C 1
ATOM 1134 O O . ALA A 1 153 ? 0.400 28.028 96.129 1.00 13.96 342 ALA A O 1
ATOM 1136 N N . VAL A 1 154 ? -1.283 27.343 94.800 1.00 13.38 343 VAL A N 1
ATOM 1137 C CA . VAL A 1 154 ? -2.285 28.083 95.558 1.00 13.77 343 VAL A CA 1
ATOM 1138 C C . VAL A 1 154 ? -2.451 27.454 96.947 1.00 13.61 343 VAL A C 1
ATOM 1139 O O . VAL A 1 154 ? -2.460 28.169 97.961 1.00 13.38 343 VAL A O 1
ATOM 1143 N N . LEU A 1 155 ? -2.530 26.130 97.007 1.00 13.55 344 LEU A N 1
ATOM 1144 C CA . LEU A 1 155 ? -2.611 25.485 98.320 1.00 13.71 344 LEU A CA 1
ATOM 1145 C C . LEU A 1 155 ? -1.397 25.838 99.186 1.00 14.29 344 LEU A C 1
ATOM 1146 O O . LEU A 1 155 ? -1.545 26.131 100.374 1.00 13.98 344 LEU A O 1
ATOM 1151 N N . GLN A 1 156 ? -0.203 25.816 98.592 1.00 14.85 345 GLN A N 1
ATOM 1152 C CA . GLN A 1 156 ? 1.006 26.129 99.353 1.00 15.81 345 GLN A CA 1
ATOM 1153 C C . GLN A 1 156 ? 0.924 27.538 99.951 1.00 16.07 345 GLN A C 1
ATOM 1154 O O . GLN A 1 156 ? 1.282 27.749 101.101 1.00 16.49 345 GLN A O 1
ATOM 1160 N N . GLN A 1 157 ? 0.416 28.491 99.172 1.00 15.64 346 GLN A N 1
ATOM 1161 C CA . GLN A 1 157 ? 0.234 29.854 99.682 1.00 16.44 346 GLN A CA 1
ATOM 1162 C C . GLN A 1 157 ? -0.772 29.938 100.825 1.00 15.91 346 GLN A C 1
ATOM 1163 O O . GLN A 1 157 ? -0.581 30.704 101.786 1.00 17.49 346 GLN A O 1
ATOM 1169 N N . VAL A 1 158 ? -1.846 29.154 100.746 1.00 15.36 347 VAL A N 1
ATOM 1170 C CA . VAL A 1 158 ? -2.830 29.144 101.825 1.00 14.96 347 VAL A CA 1
ATOM 1171 C C . VAL A 1 158 ? -2.211 28.546 103.097 1.00 15.44 347 VAL A C 1
ATOM 1172 O O . VAL A 1 158 ? -2.376 29.092 104.192 1.00 16.42 347 VAL A O 1
ATOM 1176 N N . LEU A 1 159 ? -1.477 27.450 102.934 1.00 15.97 348 LEU A N 1
ATOM 1177 C CA . LEU A 1 159 ? -0.843 26.787 104.074 1.00 16.79 348 LEU A CA 1
ATOM 1178 C C . LEU A 1 159 ? 0.156 27.714 104.759 1.00 18.35 348 LEU A C 1
ATOM 1179 O O . LEU A 1 159 ? 0.211 27.776 105.988 1.00 19.51 348 LEU A O 1
ATOM 1184 N N . GLU A 1 160 ? 0.920 28.450 103.956 1.00 19.78 349 GLU A N 1
ATOM 1185 C CA . GLU A 1 160 ? 1.893 29.396 104.500 1.00 21.86 349 GLU A CA 1
ATOM 1186 C C . GLU A 1 160 ? 1.219 30.498 105.309 1.00 21.44 349 GLU A C 1
ATOM 1187 O O . GLU A 1 160 ? 1.683 30.849 106.396 1.00 22.03 349 GLU A O 1
ATOM 1193 N N . LEU A 1 161 ? 0.103 31.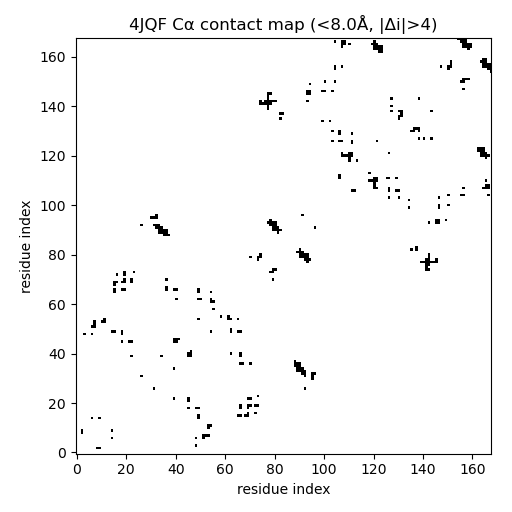020 104.806 1.00 20.85 350 LEU A N 1
ATOM 1194 C CA . LEU A 1 161 ? -0.679 31.993 105.571 1.00 21.22 350 LEU A CA 1
ATOM 1195 C C . LEU A 1 161 ? -1.241 31.417 106.880 1.00 21.23 350 LEU A C 1
ATOM 1196 O O . LEU A 1 161 ? -1.141 32.040 107.937 1.00 21.57 350 LEU A O 1
ATOM 1201 N N . LEU A 1 162 ? -1.814 30.218 106.819 1.00 19.90 351 LEU A N 1
ATOM 1202 C CA . LEU A 1 162 ? -2.319 29.573 108.028 1.00 19.59 351 LEU A CA 1
ATOM 1203 C C . LEU A 1 162 ? -1.195 29.318 109.051 1.00 20.65 351 LEU A C 1
ATOM 1204 O O . LEU A 1 162 ? -1.409 29.439 110.258 1.00 20.84 351 LEU A O 1
ATOM 1209 N N . GLU A 1 163 ? -0.004 28.997 108.551 1.00 21.63 352 GLU A N 1
ATOM 1210 C CA . GLU A 1 163 ? 1.173 28.802 109.397 1.00 24.05 352 GLU A CA 1
ATOM 1211 C C . GLU A 1 163 ? 1.582 30.134 110.031 1.00 25.05 352 GLU A C 1
ATOM 1212 O O . GLU A 1 163 ? 1.846 30.203 111.229 1.00 25.36 352 GLU A O 1
ATOM 1218 N N . ASP A 1 164 ? 1.584 31.195 109.231 1.00 25.34 353 ASP A N 1
ATOM 1219 C CA . ASP A 1 164 ? 1.933 32.529 109.740 1.00 27.78 353 ASP A CA 1
ATOM 1220 C C . ASP A 1 164 ? 0.974 32.998 110.823 1.00 27.90 353 ASP A C 1
ATOM 1221 O O . ASP A 1 164 ? 1.372 33.718 111.743 1.00 29.23 353 ASP A O 1
ATOM 1226 N N . GLN A 1 165 ? -0.290 32.600 110.700 1.00 26.64 354 GLN A N 1
ATOM 1227 C CA . GLN A 1 165 ? -1.334 32.961 111.658 1.00 28.15 354 GLN A CA 1
ATOM 1228 C C . GLN A 1 165 ? -1.347 32.043 112.889 1.00 27.60 354 GLN A C 1
ATOM 1229 O O . GLN A 1 165 ? -2.187 32.200 113.775 1.00 27.76 354 GLN A O 1
ATOM 1235 N N . SER A 1 166 ? -0.424 31.081 112.916 1.00 27.01 355 SER A N 1
ATOM 1236 C CA . SER A 1 166 ? -0.355 30.052 113.969 1.00 26.89 355 SER A CA 1
ATOM 1237 C C . SER A 1 166 ? -1.670 29.270 114.092 1.00 26.71 355 SER A C 1
ATOM 1238 O O . SER A 1 166 ? -2.128 28.954 115.185 1.00 28.12 355 SER A O 1
ATOM 1241 N N . ASP A 1 167 ? -2.275 28.964 112.944 1.00 26.04 356 ASP A N 1
ATOM 1242 C CA . ASP A 1 167 ? -3.494 28.170 112.908 1.00 25.08 356 ASP A CA 1
ATOM 1243 C C . ASP A 1 167 ? -3.170 26.716 112.632 1.00 23.30 356 ASP A C 1
ATOM 1244 O O . ASP A 1 167 ? -3.912 25.829 113.035 1.00 22.75 356 ASP A O 1
ATOM 1249 N N . ILE A 1 168 ? -2.067 26.489 111.924 1.00 22.29 357 ILE A N 1
ATOM 1250 C CA . ILE A 1 168 ? -1.561 25.137 111.687 1.00 21.94 357 ILE A CA 1
ATOM 1251 C C . ILE A 1 168 ? -0.061 25.080 111.935 1.00 22.68 357 ILE A C 1
ATOM 1252 O O . ILE A 1 168 ? 0.620 26.113 111.969 1.00 22.70 357 ILE A O 1
ATOM 1257 N N . VAL A 1 169 ? 0.445 23.862 112.107 1.00 22.78 358 VAL A N 1
ATOM 1258 C CA . VAL A 1 169 ? 1.858 23.624 112.313 1.00 23.79 358 VAL A CA 1
ATOM 1259 C C . VAL A 1 169 ? 2.288 22.459 111.424 1.00 23.87 358 VAL A C 1
ATOM 1260 O O . VAL A 1 169 ? 1.538 21.501 111.246 1.00 24.51 358 VAL A O 1
ATOM 1264 N N . SER A 1 170 ? 3.484 22.555 110.863 1.00 25.22 359 SER A N 1
ATOM 1265 C CA . SER A 1 170 ? 4.057 21.457 110.105 1.00 27.67 359 SER A CA 1
ATOM 1266 C C . SER A 1 170 ? 4.838 20.558 111.060 1.00 29.32 359 SER A C 1
ATOM 1267 O O . SER A 1 170 ? 5.770 21.008 111.731 1.00 30.42 359 SER A O 1
ATOM 1270 N N . THR A 1 171 ? 4.434 19.298 111.144 1.00 30.65 360 THR A N 1
ATOM 1271 C CA . THR A 1 171 ? 5.019 18.374 112.118 1.00 32.04 360 THR A CA 1
ATOM 1272 C C . THR A 1 171 ? 6.084 17.514 111.458 1.00 35.55 360 THR A C 1
ATOM 1273 O O . THR A 1 171 ? 6.898 16.874 112.126 1.00 36.63 360 THR A O 1
ATOM 1277 N N . MET A 1 172 ? 6.075 17.545 110.135 1.00 36.41 361 MET A N 1
ATOM 1278 C CA . MET A 1 172 ? 6.954 16.761 109.296 1.00 39.35 361 MET A CA 1
ATOM 1279 C C . MET A 1 172 ? 6.956 17.462 107.956 1.00 38.89 361 MET A C 1
ATOM 1280 O O . MET A 1 172 ? 6.064 18.253 107.694 1.00 35.98 361 MET A O 1
ATOM 1285 N N . GLU A 1 173 ? 7.958 17.193 107.119 1.00 39.16 362 GLU A N 1
ATOM 1286 C CA . GLU A 1 173 ? 7.997 17.771 105.775 1.00 38.41 362 GLU A CA 1
ATOM 1287 C C . GLU A 1 173 ? 6.669 17.537 105.044 1.00 34.25 362 GLU A C 1
ATOM 1288 O O . GLU A 1 173 ? 6.238 16.395 104.876 1.00 34.93 362 GLU A O 1
ATOM 1294 N N . HIS A 1 174 ? 6.025 18.633 104.647 1.00 31.45 363 HIS A N 1
ATOM 1295 C CA . HIS A 1 174 ? 4.754 18.604 103.897 1.00 28.26 363 HIS A CA 1
ATOM 1296 C C . HIS A 1 174 ? 3.603 17.967 104.634 1.00 25.18 363 HIS A C 1
ATOM 1297 O O . HIS A 1 174 ? 2.646 17.488 104.012 1.00 22.76 363 HIS A O 1
ATOM 1304 N N . TYR A 1 175 ? 3.667 17.973 105.962 1.00 22.14 364 TYR A N 1
ATOM 1305 C CA . TYR A 1 175 ? 2.614 17.389 106.775 1.00 21.26 364 TYR A CA 1
ATOM 1306 C C . TYR A 1 175 ? 2.163 18.381 107.841 1.00 21.08 364 TYR A C 1
ATOM 1307 O O . TYR A 1 175 ? 2.998 18.986 108.507 1.00 21.91 364 TYR A O 1
ATOM 1316 N N . TYR A 1 176 ? 0.849 18.520 108.004 1.00 19.85 365 TYR A N 1
ATOM 1317 C CA . TYR A 1 176 ? 0.266 19.598 108.814 1.00 20.76 365 TYR A CA 1
ATOM 1318 C C . TYR A 1 176 ? -0.768 19.098 109.792 1.00 20.86 365 TYR A C 1
ATOM 1319 O O . TYR A 1 176 ? -1.554 18.199 109.480 1.00 20.39 365 TYR A O 1
ATOM 1328 N N . THR A 1 177 ? -0.782 19.707 110.976 1.00 21.94 366 THR A N 1
ATOM 1329 C CA . THR A 1 177 ? -1.831 19.469 111.953 1.00 22.73 366 THR A CA 1
ATOM 1330 C C . THR A 1 177 ? -2.330 20.832 112.438 1.00 23.25 366 THR A C 1
ATOM 1331 O O . THR A 1 177 ? -1.624 21.837 112.315 1.00 24.00 366 THR A O 1
ATOM 1335 N N . ALA A 1 178 ? -3.530 20.875 112.999 1.00 24.55 367 ALA A N 1
ATOM 1336 C CA . ALA A 1 178 ? -3.996 22.100 113.646 1.00 27.58 367 ALA A CA 1
ATOM 1337 C C . ALA A 1 178 ? -3.003 22.501 114.745 1.00 29.87 367 ALA A C 1
ATOM 1338 O O . ALA A 1 178 ? -2.309 21.651 115.314 1.00 30.12 367 ALA A O 1
ATOM 1340 N N . PHE A 1 179 ? -2.919 23.799 115.017 1.00 31.91 368 PHE A N 1
ATOM 1341 C CA . PHE A 1 179 ? -1.913 24.322 115.938 1.00 34.51 368 PHE A CA 1
ATOM 1342 C C . PHE A 1 179 ? -2.056 23.710 117.329 1.00 36.09 368 PHE A C 1
ATOM 1343 O O . PHE A 1 179 ? -1.063 23.315 117.939 1.00 38.36 368 PHE A O 1
#

InterPro domains:
  IPR004365 OB-fold nucleic acid binding domain, AA-tRNA synthetase-type [PF01336] (58-153)
  IPR012340 Nucleic acid-binding, OB-fold [G3DSA:2.40.50.140] (19-184)
  IPR012340 Nucleic acid-binding, OB-fold [SSF50249] (34-172)
  IPR014647 CST complex subunit Stn1 [PIRSF036950] (1-368)
  IPR015253 Stn1, C-terminal [PF09170] (203-368)
  IPR036388 Winged helix-like DNA-binding domain superfamily [G3DSA:1.10.10.10] (296-368)
  IPR036390 Winged helix DNA-binding domain superfamily [SSF46785] (189-307)
  IPR040260 Replication factor A protein-like [PTHR13989] (11-365)
  IPR042082 CST complex subunit Stn1, wHTH1 motif superfamily [G3DSA:1.10.10.980] (190-295)

Radius of gyration: 18.84 Å; Cα contacts (8 Å, |Δi|>4): 216; chains: 1; bounding box: 34×49×49 Å

CATH classification: 1.10.10.980 (+1 more: 1.10.10.10)

Secondary structure (DSSP, 8-state):
-HHHH-GGGS-HHHHHHHHHHHHHHHHHHTT--EEEHHHHHT-HHHHHHH--HHHH--HHHHHHHHHHHHHHHHHHTTSEE--SSS-TTEEEEGGG-HHHHHHHHHHHHTGGG--TTS-SSEEHHHHHHHHHHHT-TT--HHHHHHHHHHHHHTTSEEEEETTEEEE-

Organism: Homo sapiens (NCBI:txid9606)

Sequence (168 aa):
AEALSNPGALDLPSLTSLLSEKAKEFLMENRVQSFYQQELEMVESLLSLANQPVIHSTTSKAIHSIFKNAIQLLQEKGLVFQKDDGFDNLYYVTREDKDLHRKIHRIIQQDCQKPNHMEKGCHFLHILACARLSIRPGLSEAVLQQVLELLEDQSDIVSTMEHYYTAF

Nearest PDB structures (foldseek):
  4jqf-assembly1_A  TM=1.006E+00  e=1.252E-31  Homo sapiens
  8soj-assembly1_B  TM=9.427E-01  e=1.763E-23  Enterovirus A71
  8sok-assembly1_B  TM=9.212E-01  e=6.286E-23  Homo sapiens
  6w6w-assembly1_C  TM=9.146E-01  e=1.226E-23  Homo sapiens
  5dok-assembly2_B  TM=3.201E-01  e=8.061E-02  Tetrahymena thermophila

B-factor: mean 24.12, std 9.1, range [4.73, 56.05]

Solvent-accessible surface area: 9723 Å² total; per-residue (Å²): 115,144,41,72,90,90,19,45,78,43,77,73,100,44,0,13,56,31,0,2,62,57,1,71,71,58,2,57,143,86,145,28,118,50,5,120,0,79,81,2,32,146,28,126,74,3,65,60,10,0,70,21,99,53,16,91,131,125,81,82,146,19,34,63,55,4,1,64,68,1,0,68,58,1,47,127,106,0,19,1,10,63,74,162,46,72,122,105,43,19,1,49,1,2,130,19,29,97,64,2,9,150,90,1,38,148,23,1,90,75,11,5,137,31,74,138,164,95,123,126,1,0,71,15,102,61,0,6,60,26,0,94,164,81,34,39,114,69,6,45,95,28,5,1,52,49,1,0,76,18,4,71,116,96,59,43,2,57,50,82,128,144,94,25,12,24,43,162

Foldseek 3Di:
DVCLVCVLVDALVVLLQVLLVVVLVVCVVVVPFKDFLVVQCPPVSSVVSQPYPNLVCVPVVSSVVSSVSSVVVCVVQLQKDDAPDPRPGMIGGLVNPVVLLVVLLVCQQCLVVDDPVDDRGFFLVSSVVSCCVPPGVPRDSNNSVVSVVVCVVVQQWDAPDVRTIHGD

GO terms:
  GO:0000781 chromosome, telomeric region (C, IDA)
  GO:0005634 nucleus (C, IDA)
  GO:0043047 single-stranded telomeric DNA binding (F, IDA)
  GO:0010833 telomere maintenance via telomere lengthening (P, IMP)
  GO:0000723 telomere maintenance (P, IMP)
  GO:0005515 protein binding (F, IPI)
  GO:0005654 nucleoplasm (C, TAS)
  GO:0042162 telomeric repeat DNA binding (F, IDA)
  GO:1990879 CST complex (C, IDA)
  GO:0032211 negative regulation of telomere maintenance via telomerase (P, IDA)
  GO:0016233 telomere capping (P, TAS)
  GO:0000781 chromosome, telomeric region (C, HDA)
  GO:0005654 nucleoplasm (C, IDA)